Protein AF-A0A373FLK3-F1 (afdb_monomer_lite)

pLDDT: mean 79.6, std 10.32, range [36.47, 89.81]

Sequence (95 aa):
MNLPDNFGLELASRLALHEALLENLYTNLLRKMPDAQERWKGFEELLVQAMGDLQPPRDLQSEEERQWLEQQRATAQMLARQFAARVAAHQGWQE

Foldseek 3Di:
DPDPPVVVVVVVVVVVVVLVVVLVVLLVVLVPDPPSVVVLVVVLVVQLVVLLPPDPDDDDPDPVVVVVNVVSSVVSSVVSNVSSVSSCVSVVVDD

Organism: Comamonas testosteroni (NCBI:txid285)

Secondary structure (DSSP, 8-state):
-----HHHHHHHHHHHHHHHHHHHHHHHHHTTSTTHHHHHHHHHHHHHHHHH----SS---SHHHHHHHHHHHHHHHHHHHHHHHHHHHHTT---

Structure (mmCIF, N/CA/C/O backbone):
data_AF-A0A373FLK3-F1
#
_entry.id   AF-A0A373FLK3-F1
#
loop_
_atom_site.group_PDB
_atom_site.id
_atom_site.type_symbol
_atom_site.label_atom_id
_atom_site.label_alt_id
_atom_site.label_comp_id
_atom_site.label_asym_id
_atom_site.label_entity_id
_atom_site.label_seq_id
_atom_site.pdbx_PDB_ins_code
_atom_site.Cartn_x
_atom_site.Cartn_y
_atom_site.Cartn_z
_atom_site.occupancy
_atom_site.B_iso_or_equiv
_atom_site.auth_seq_id
_atom_site.auth_comp_id
_atom_site.auth_asym_id
_atom_site.auth_atom_id
_atom_site.pdbx_PDB_model_num
ATOM 1 N N . MET A 1 1 ? 7.075 27.951 -25.569 1.00 36.47 1 MET A N 1
ATOM 2 C CA . MET A 1 1 ? 6.673 27.548 -24.205 1.00 36.47 1 MET A CA 1
ATOM 3 C C . MET A 1 1 ? 6.277 26.088 -24.274 1.00 36.47 1 MET A C 1
ATOM 5 O O . MET A 1 1 ? 5.291 25.794 -24.935 1.00 36.47 1 MET A O 1
ATOM 9 N N . ASN A 1 2 ? 7.061 25.188 -23.676 1.00 48.25 2 ASN A N 1
ATOM 10 C CA . ASN A 1 2 ? 6.597 23.823 -23.433 1.00 48.25 2 ASN A CA 1
ATOM 11 C C . ASN A 1 2 ? 5.512 23.927 -22.363 1.00 48.25 2 ASN A C 1
ATOM 13 O O . ASN A 1 2 ? 5.795 24.377 -21.253 1.00 48.25 2 ASN A O 1
ATOM 17 N N . LEU A 1 3 ? 4.268 23.619 -22.727 1.00 55.53 3 LEU A N 1
ATOM 18 C CA . LEU A 1 3 ? 3.212 23.400 -21.744 1.00 55.53 3 LEU A CA 1
ATOM 19 C C . LEU A 1 3 ? 3.718 22.328 -20.763 1.00 55.53 3 LEU A C 1
ATOM 21 O O . LEU A 1 3 ? 4.358 21.375 -21.221 1.00 55.53 3 LEU A O 1
ATOM 25 N N . PRO A 1 4 ? 3.502 22.481 -19.444 1.00 56.19 4 PRO A N 1
ATOM 26 C CA . PRO A 1 4 ? 3.817 21.410 -18.510 1.00 56.19 4 PRO A CA 1
ATOM 27 C C . PRO A 1 4 ? 3.078 20.155 -18.972 1.00 56.19 4 PRO A C 1
ATOM 29 O O . PRO A 1 4 ? 1.994 20.259 -19.549 1.00 56.19 4 PRO A O 1
ATOM 32 N N . ASP A 1 5 ? 3.703 18.996 -18.790 1.00 67.19 5 ASP A N 1
ATOM 33 C CA . ASP A 1 5 ? 3.200 17.710 -19.262 1.00 67.19 5 ASP A CA 1
ATOM 34 C C . ASP A 1 5 ? 1.878 17.380 -18.542 1.00 67.19 5 ASP A C 1
ATOM 36 O O . ASP A 1 5 ? 1.842 16.733 -17.494 1.00 67.19 5 ASP A O 1
ATOM 40 N N . ASN A 1 6 ? 0.780 17.944 -19.062 1.00 70.31 6 ASN A N 1
ATOM 41 C CA . ASN A 1 6 ? -0.551 17.938 -18.455 1.00 70.31 6 ASN A CA 1
ATOM 42 C C . ASN A 1 6 ? -1.034 16.507 -18.226 1.00 70.31 6 ASN A C 1
ATOM 44 O O . ASN A 1 6 ? -1.763 16.256 -17.273 1.00 70.31 6 ASN A O 1
ATOM 48 N N . PHE A 1 7 ? -0.573 15.571 -19.058 1.00 73.25 7 PHE A N 1
ATOM 49 C CA . PHE A 1 7 ? -0.861 14.155 -18.916 1.00 73.25 7 PHE A CA 1
ATOM 50 C C . PHE A 1 7 ? -0.219 13.560 -17.658 1.00 73.25 7 PHE A C 1
ATOM 52 O O . PHE A 1 7 ? -0.886 12.854 -16.905 1.00 73.25 7 PHE A O 1
ATOM 59 N N . GLY A 1 8 ? 1.049 13.881 -17.386 1.00 76.69 8 GLY A N 1
ATOM 60 C CA . GLY A 1 8 ? 1.737 13.432 -16.175 1.00 76.69 8 GLY A CA 1
ATOM 61 C C . GLY A 1 8 ? 1.067 13.959 -14.904 1.00 76.69 8 GLY A C 1
ATOM 62 O O . GLY A 1 8 ? 0.864 13.205 -13.953 1.00 76.69 8 GLY A O 1
ATOM 63 N N . LEU A 1 9 ? 0.651 15.231 -14.909 1.00 77.94 9 LEU A N 1
ATOM 64 C CA . LEU A 1 9 ? -0.065 15.838 -13.784 1.00 77.94 9 LEU A CA 1
ATOM 65 C C . LEU A 1 9 ? -1.471 15.248 -13.598 1.00 77.94 9 LEU A C 1
ATOM 67 O O . LEU A 1 9 ? -1.872 14.968 -12.467 1.00 77.94 9 LEU A O 1
ATOM 71 N N . GLU A 1 10 ? -2.219 15.050 -14.683 1.00 82.25 10 GLU A N 1
ATOM 72 C CA . GLU A 1 10 ? -3.552 14.445 -14.651 1.00 82.25 10 GLU A CA 1
ATOM 73 C C . GLU A 1 10 ? -3.488 13.003 -14.137 1.00 82.25 10 GLU A C 1
ATOM 75 O O . GLU A 1 10 ? -4.236 12.634 -13.229 1.00 82.25 10 GLU A O 1
ATOM 80 N N . LEU A 1 11 ? -2.555 12.203 -14.660 1.00 79.06 11 LEU A N 1
ATOM 81 C CA . LEU A 1 11 ? -2.346 10.823 -14.235 1.00 79.06 11 LEU A CA 1
ATOM 82 C C . LEU A 1 11 ? -1.947 10.752 -12.758 1.00 79.06 11 LEU A C 1
ATOM 84 O O . LEU A 1 11 ? -2.552 9.989 -12.008 1.00 79.06 11 LEU A O 1
ATOM 88 N N . ALA A 1 12 ? -0.988 11.574 -12.321 1.00 76.62 12 ALA A N 1
ATOM 89 C CA . ALA A 1 12 ? -0.572 11.632 -10.921 1.00 76.62 12 ALA A CA 1
ATOM 90 C C . ALA A 1 12 ? -1.731 12.034 -9.996 1.00 76.62 12 ALA A C 1
ATOM 92 O O . ALA A 1 12 ? -1.966 11.385 -8.978 1.00 76.62 12 ALA A O 1
ATOM 93 N N . SER A 1 13 ? -2.508 13.052 -10.380 1.00 78.50 13 SER A N 1
ATOM 94 C CA . SER A 1 13 ? -3.671 13.515 -9.611 1.00 78.50 13 SER A CA 1
ATOM 95 C C . SER A 1 13 ? -4.749 12.436 -9.520 1.00 78.50 13 SER A C 1
ATOM 97 O O . SER A 1 13 ? -5.335 12.214 -8.460 1.00 78.50 13 SER A O 1
ATOM 99 N N . ARG A 1 14 ? -4.994 11.719 -10.622 1.00 82.19 14 ARG A N 1
ATOM 100 C CA . ARG A 1 14 ? -5.941 10.608 -10.658 1.00 82.19 14 ARG A CA 1
ATOM 101 C C . ARG A 1 14 ? -5.475 9.463 -9.767 1.00 82.19 14 ARG A C 1
ATOM 103 O O . ARG A 1 14 ? -6.287 8.953 -9.003 1.00 82.19 14 ARG A O 1
ATOM 110 N N . LEU A 1 15 ? -4.204 9.073 -9.834 1.00 83.44 15 LEU A N 1
ATOM 111 C CA . LEU A 1 15 ? -3.647 8.016 -8.986 1.00 83.44 15 LEU A CA 1
ATOM 112 C C . LEU A 1 15 ? -3.733 8.384 -7.502 1.00 83.44 15 LEU A C 1
ATOM 114 O O . LEU A 1 15 ? -4.237 7.582 -6.720 1.00 83.44 15 LEU A O 1
ATOM 118 N N . ALA A 1 16 ? -3.363 9.613 -7.137 1.00 79.06 16 ALA A N 1
ATOM 119 C CA . ALA A 1 16 ? -3.478 10.111 -5.767 1.00 79.06 16 ALA A CA 1
ATOM 120 C C . ALA A 1 16 ? -4.929 10.080 -5.259 1.00 79.06 16 ALA A C 1
ATOM 122 O O . ALA A 1 16 ? -5.185 9.683 -4.124 1.00 79.06 16 ALA A O 1
ATOM 123 N N . LEU A 1 17 ? -5.903 10.438 -6.106 1.00 82.25 17 LEU A N 1
ATOM 124 C CA . LEU A 1 17 ? -7.319 10.354 -5.746 1.00 82.25 17 LEU A CA 1
ATOM 125 C C . LEU A 1 17 ? -7.769 8.906 -5.507 1.00 82.25 17 LEU A C 1
ATOM 127 O O . LEU A 1 17 ? -8.488 8.643 -4.546 1.00 82.25 17 LEU A O 1
ATOM 131 N N . HIS A 1 18 ? -7.364 7.968 -6.369 1.00 85.19 18 HIS A N 1
ATOM 132 C CA . HIS A 1 18 ? -7.714 6.554 -6.193 1.00 85.19 18 HIS A CA 1
ATOM 133 C C . HIS A 1 18 ? -7.084 5.990 -4.919 1.00 85.19 18 HIS A C 1
ATOM 135 O O . HIS A 1 18 ? -7.755 5.278 -4.176 1.00 85.19 18 HIS A O 1
ATOM 141 N N . GLU A 1 19 ? -5.835 6.352 -4.634 1.00 84.06 19 GLU A N 1
ATOM 142 C CA . GLU A 1 19 ? -5.147 5.955 -3.411 1.00 84.06 19 GLU A CA 1
ATOM 143 C C . GLU A 1 19 ? -5.871 6.484 -2.165 1.00 84.06 19 GLU A C 1
ATOM 145 O O . GLU A 1 19 ? -6.259 5.694 -1.306 1.00 84.06 19 GLU A O 1
ATOM 150 N N . ALA A 1 20 ? -6.183 7.782 -2.116 1.00 83.25 20 ALA A N 1
ATOM 151 C CA . ALA A 1 20 ? -6.910 8.387 -0.999 1.00 83.25 20 ALA A CA 1
ATOM 152 C C . ALA A 1 20 ? -8.319 7.790 -0.802 1.00 83.25 20 ALA A C 1
ATOM 154 O O . ALA A 1 20 ? -8.806 7.666 0.327 1.00 83.25 20 ALA A O 1
ATOM 155 N N . LEU A 1 21 ? -9.003 7.414 -1.889 1.00 86.25 21 LEU A N 1
ATOM 156 C CA . LEU A 1 21 ? -10.295 6.728 -1.816 1.00 86.25 21 LEU A CA 1
ATOM 157 C C . LEU A 1 21 ? -10.152 5.321 -1.231 1.00 86.25 21 LEU A C 1
ATOM 159 O O . LEU A 1 21 ? -10.935 4.948 -0.356 1.00 86.25 21 LEU A O 1
ATOM 163 N N . LEU A 1 22 ? -9.155 4.555 -1.678 1.00 87.25 22 LEU A N 1
ATOM 164 C CA . LEU A 1 22 ? -8.881 3.219 -1.154 1.00 87.25 22 LEU A CA 1
ATOM 165 C C . LEU A 1 22 ? -8.499 3.274 0.328 1.00 87.25 22 LEU A C 1
ATOM 167 O O . LEU A 1 22 ? -9.064 2.520 1.119 1.00 87.25 22 LEU A O 1
ATOM 171 N N . GL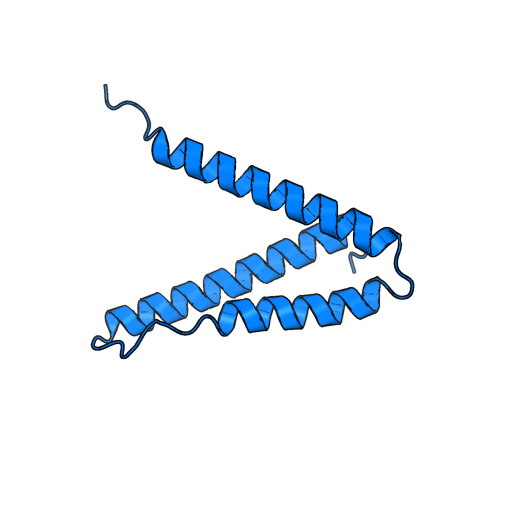U A 1 23 ? -7.627 4.202 0.726 1.00 85.94 23 GLU A N 1
ATOM 172 C CA . GLU A 1 23 ? -7.245 4.408 2.128 1.00 85.94 23 GLU A CA 1
ATOM 173 C C . GLU A 1 23 ? -8.470 4.686 3.007 1.00 85.94 23 GLU A C 1
ATOM 175 O O . GLU A 1 23 ? -8.662 4.041 4.042 1.00 85.94 23 GLU A O 1
ATOM 180 N N . ASN A 1 24 ? -9.350 5.595 2.577 1.00 86.12 24 ASN A N 1
ATOM 181 C CA . ASN A 1 24 ? -10.572 5.922 3.309 1.00 86.12 24 ASN A CA 1
ATOM 182 C C . ASN A 1 24 ? -11.549 4.743 3.387 1.00 86.12 24 ASN A C 1
ATOM 184 O O . ASN A 1 24 ? -12.153 4.511 4.439 1.00 86.12 24 ASN A O 1
ATOM 188 N N . LEU A 1 25 ? -11.731 3.995 2.297 1.00 86.62 25 LEU A N 1
ATOM 189 C CA . LEU A 1 25 ? -12.617 2.829 2.273 1.00 86.62 25 LEU A CA 1
ATOM 190 C C . LEU A 1 25 ? -12.127 1.746 3.233 1.00 86.62 25 LEU A C 1
ATOM 192 O O . LEU A 1 25 ? -12.898 1.301 4.086 1.00 86.62 25 LEU A O 1
ATOM 196 N N . TYR A 1 26 ? -10.847 1.376 3.148 1.00 84.62 26 TYR A N 1
ATOM 197 C CA . TYR A 1 26 ? -10.251 0.382 4.040 1.00 84.62 26 TYR A CA 1
ATOM 198 C C . TYR A 1 26 ? -10.277 0.845 5.494 1.00 84.62 26 TYR A C 1
ATOM 200 O O . TYR A 1 26 ? -10.671 0.078 6.371 1.00 84.62 26 TYR A O 1
ATOM 208 N N . THR A 1 27 ? -9.979 2.118 5.756 1.00 84.62 27 THR A N 1
ATOM 209 C CA . THR A 1 27 ? -10.050 2.685 7.107 1.00 84.62 27 THR A CA 1
ATOM 210 C C . THR A 1 27 ? -11.458 2.551 7.700 1.00 84.62 27 THR A C 1
ATOM 212 O O . THR A 1 27 ? -11.635 2.092 8.830 1.00 84.62 27 THR A O 1
ATOM 215 N N . ASN A 1 28 ? -12.495 2.908 6.943 1.00 86.00 28 ASN A N 1
ATOM 216 C CA . ASN A 1 28 ? -13.876 2.810 7.420 1.00 86.00 28 ASN A CA 1
ATOM 217 C C . ASN A 1 28 ? -14.356 1.363 7.588 1.00 86.00 28 ASN A C 1
ATOM 219 O O . ASN A 1 28 ? -15.165 1.083 8.473 1.00 86.00 28 ASN A O 1
ATOM 223 N N . LEU A 1 29 ? -13.871 0.457 6.743 1.00 85.94 29 LEU A N 1
ATOM 224 C CA . LEU A 1 29 ? -14.186 -0.965 6.792 1.00 85.94 29 LEU A CA 1
ATOM 225 C C . LEU A 1 29 ? -13.547 -1.637 8.020 1.00 85.94 29 LEU A C 1
ATOM 227 O O . LEU A 1 29 ? -14.236 -2.350 8.748 1.00 85.94 29 LEU A O 1
ATOM 231 N N . LEU A 1 30 ? -12.280 -1.333 8.314 1.00 84.56 30 LEU A N 1
ATOM 232 C CA . LEU A 1 30 ? -11.564 -1.843 9.489 1.00 84.56 30 LEU A CA 1
ATOM 233 C C . LEU A 1 30 ? -12.184 -1.376 10.808 1.00 84.56 30 LEU A C 1
ATOM 235 O O . LEU A 1 30 ? -12.339 -2.187 11.714 1.00 84.56 30 LEU A O 1
ATOM 239 N N . ARG A 1 31 ? -12.638 -0.118 10.904 1.00 82.62 31 ARG A N 1
ATOM 240 C CA . ARG A 1 31 ? -13.315 0.403 12.113 1.00 82.62 31 ARG A CA 1
ATOM 241 C C . ARG A 1 31 ? -14.550 -0.394 12.528 1.00 82.62 31 ARG A C 1
ATOM 243 O O . ARG A 1 31 ? -14.959 -0.333 13.681 1.00 82.62 31 ARG A O 1
ATOM 250 N N . LYS A 1 32 ? -15.187 -1.082 11.579 1.00 85.81 32 LYS A N 1
ATOM 251 C CA . LYS A 1 32 ? -16.414 -1.855 11.806 1.00 85.81 32 LYS A CA 1
ATOM 252 C C . LYS A 1 32 ? -16.145 -3.335 12.065 1.00 85.81 32 LYS A C 1
ATOM 254 O O . LYS A 1 32 ? -17.095 -4.070 12.322 1.00 85.81 32 LYS A O 1
ATOM 259 N N . MET A 1 33 ? -14.893 -3.782 11.967 1.00 84.50 33 MET A N 1
ATOM 260 C CA . MET A 1 33 ? -14.537 -5.182 12.151 1.00 84.50 33 MET A CA 1
ATOM 261 C C . MET A 1 33 ? -14.010 -5.462 13.562 1.00 84.50 33 MET A C 1
ATOM 263 O O . MET A 1 33 ? -13.211 -4.684 14.081 1.00 84.50 33 MET A O 1
ATOM 267 N N . PRO A 1 34 ? -14.408 -6.590 14.176 1.00 81.56 34 PRO A N 1
ATOM 268 C CA . PRO A 1 34 ? -13.703 -7.117 15.336 1.00 81.56 34 PRO A CA 1
ATOM 269 C C . PRO A 1 34 ? -12.304 -7.590 14.919 1.00 81.56 34 PRO A C 1
ATOM 271 O O . PRO A 1 34 ? -12.102 -8.009 13.774 1.00 81.56 34 PRO A O 1
ATOM 274 N N . ASP A 1 35 ? -11.344 -7.503 15.841 1.00 85.56 35 ASP A N 1
ATOM 275 C CA . ASP A 1 35 ? -9.955 -7.956 15.649 1.00 85.56 35 ASP A CA 1
ATOM 276 C C . ASP A 1 35 ? -9.267 -7.331 14.421 1.00 85.56 35 ASP A C 1
ATOM 278 O O . ASP A 1 35 ? -8.422 -7.938 13.758 1.00 85.56 35 ASP A O 1
ATOM 282 N N . ALA A 1 36 ? -9.652 -6.095 14.087 1.00 84.75 36 ALA A N 1
ATOM 283 C CA . ALA A 1 36 ? -9.246 -5.429 12.856 1.00 84.75 36 ALA A CA 1
ATOM 284 C C . ALA A 1 36 ? -7.723 -5.294 12.716 1.00 84.75 36 ALA A C 1
ATOM 286 O O . ALA A 1 36 ? -7.222 -5.387 11.602 1.00 84.75 36 ALA A O 1
ATOM 287 N N . GLN A 1 37 ? -6.989 -5.134 13.820 1.00 82.88 37 GLN A N 1
ATOM 288 C CA . GLN A 1 37 ? -5.530 -5.008 13.802 1.00 82.88 37 GLN A CA 1
ATOM 289 C C . GLN A 1 37 ? -4.828 -6.317 13.396 1.00 82.88 37 GLN A C 1
ATOM 291 O O . GLN A 1 37 ? -3.901 -6.287 12.589 1.00 82.88 37 GLN A O 1
ATOM 296 N N . GLU A 1 38 ? -5.274 -7.471 13.903 1.00 85.12 38 GLU A N 1
ATOM 297 C CA . GLU A 1 38 ? -4.703 -8.779 13.542 1.00 85.12 38 GLU A CA 1
ATOM 298 C C . GLU A 1 38 ? -5.032 -9.136 12.089 1.00 85.12 38 GLU A C 1
ATOM 300 O O . GLU A 1 38 ? -4.152 -9.499 11.306 1.00 85.12 38 GLU A O 1
ATOM 305 N N . ARG A 1 39 ? -6.293 -8.933 11.688 1.00 84.00 39 ARG A N 1
ATOM 306 C CA . ARG A 1 39 ? -6.731 -9.134 10.298 1.00 84.00 39 ARG A CA 1
ATOM 307 C C . ARG A 1 39 ? -6.004 -8.211 9.328 1.00 84.00 39 ARG A C 1
ATOM 309 O O . ARG A 1 39 ? -5.744 -8.602 8.193 1.00 84.00 39 ARG A O 1
ATOM 316 N N . TRP A 1 40 ? -5.677 -7.000 9.769 1.00 86.94 40 TRP A N 1
ATOM 317 C CA . TRP A 1 40 ? -4.921 -6.046 8.976 1.00 86.94 40 TRP A CA 1
ATOM 318 C C . TRP A 1 40 ? -3.476 -6.481 8.748 1.00 86.94 40 TRP A C 1
ATOM 320 O O . TRP A 1 40 ? -3.021 -6.403 7.613 1.00 86.94 40 TRP A O 1
ATOM 330 N N . LYS A 1 41 ? -2.787 -7.010 9.769 1.00 84.00 41 LYS A N 1
ATOM 331 C CA . LYS A 1 41 ? -1.437 -7.579 9.596 1.00 84.00 41 LYS A CA 1
ATOM 332 C C . LYS A 1 41 ? -1.435 -8.707 8.558 1.00 84.00 41 LYS A C 1
ATOM 334 O O . LYS A 1 41 ? -0.626 -8.689 7.637 1.00 84.00 41 LYS A O 1
ATOM 339 N N . GLY A 1 42 ? -2.401 -9.627 8.637 1.00 85.62 42 GLY A N 1
ATOM 340 C CA . GLY A 1 42 ? -2.549 -10.683 7.627 1.00 85.62 42 GLY A CA 1
ATOM 341 C C . GLY A 1 42 ? -2.871 -10.141 6.228 1.00 85.62 42 GLY A C 1
ATOM 342 O O . GLY A 1 42 ? -2.381 -10.656 5.226 1.00 85.62 42 GLY A O 1
ATOM 343 N N . PHE A 1 43 ? -3.663 -9.071 6.138 1.00 86.50 43 PHE A N 1
ATOM 344 C CA . PHE A 1 43 ? -3.952 -8.411 4.865 1.00 86.50 43 PHE A CA 1
ATOM 345 C C . PHE A 1 43 ? -2.730 -7.692 4.274 1.00 86.50 43 PHE A C 1
ATOM 347 O O . PHE A 1 43 ? -2.531 -7.753 3.064 1.00 86.50 43 PHE A O 1
ATOM 354 N N . GLU A 1 44 ? -1.905 -7.037 5.095 1.00 87.06 44 GLU A N 1
ATOM 355 C CA . GLU A 1 44 ? -0.660 -6.399 4.654 1.00 87.06 44 GLU A CA 1
ATOM 356 C C . GLU A 1 44 ? 0.271 -7.416 3.985 1.00 87.06 44 GLU A C 1
ATOM 358 O O . GLU A 1 44 ? 0.739 -7.179 2.870 1.00 87.06 44 GLU A O 1
ATOM 363 N N . GLU A 1 45 ? 0.494 -8.566 4.622 1.00 86.19 45 GLU A N 1
ATOM 364 C CA . GLU A 1 45 ? 1.329 -9.637 4.067 1.00 86.19 45 GLU A CA 1
ATOM 365 C C . GLU A 1 45 ? 0.784 -10.136 2.723 1.00 86.19 45 GLU A C 1
ATOM 367 O O . GLU A 1 45 ? 1.535 -10.234 1.747 1.00 86.19 45 GLU A O 1
ATOM 372 N N . LEU A 1 46 ? -0.532 -10.363 2.639 1.00 88.12 46 LEU A N 1
ATOM 373 C CA . LEU A 1 46 ? -1.202 -10.764 1.399 1.00 88.12 46 LEU A CA 1
ATOM 374 C C . LEU A 1 46 ? -1.078 -9.704 0.299 1.00 88.12 46 LEU A C 1
ATOM 376 O O . LEU A 1 46 ? -0.852 -10.052 -0.859 1.00 88.12 46 LEU A O 1
ATOM 380 N N . LEU A 1 47 ? -1.209 -8.419 0.636 1.00 87.12 47 LEU A N 1
ATOM 381 C CA . LEU A 1 47 ? -1.094 -7.317 -0.319 1.00 87.12 47 LEU A CA 1
ATOM 382 C C . LEU A 1 47 ? 0.331 -7.217 -0.875 1.00 87.12 47 LEU A C 1
ATOM 384 O O . LEU A 1 47 ? 0.517 -7.099 -2.086 1.00 87.12 47 LEU A O 1
ATOM 388 N N . VAL A 1 48 ? 1.338 -7.289 -0.004 1.00 86.12 48 VAL A N 1
ATOM 389 C CA . VAL A 1 48 ? 2.751 -7.263 -0.404 1.00 86.12 48 VAL A CA 1
ATOM 390 C C . VAL A 1 48 ? 3.080 -8.469 -1.277 1.00 86.12 48 VAL A C 1
ATOM 392 O O . VAL A 1 48 ? 3.735 -8.316 -2.310 1.00 86.12 48 VAL A O 1
ATOM 395 N N . GLN A 1 49 ? 2.601 -9.656 -0.906 1.00 85.75 49 GLN A N 1
ATOM 396 C CA . GLN A 1 49 ? 2.794 -10.857 -1.706 1.00 85.75 49 GLN A CA 1
ATOM 397 C C . GLN A 1 49 ? 2.124 -10.725 -3.078 1.00 85.75 49 GLN A C 1
ATOM 399 O O . GLN A 1 49 ? 2.793 -10.904 -4.090 1.00 85.75 49 GLN A O 1
ATOM 404 N N . ALA A 1 50 ? 0.851 -10.325 -3.137 1.00 84.50 50 ALA A N 1
ATOM 405 C CA . ALA A 1 50 ? 0.117 -10.161 -4.392 1.00 84.50 50 ALA A CA 1
ATOM 406 C C . ALA A 1 50 ? 0.785 -9.151 -5.344 1.00 84.50 50 ALA A C 1
ATOM 408 O O . ALA A 1 50 ? 0.813 -9.367 -6.554 1.00 84.50 50 ALA A O 1
ATOM 409 N N . MET A 1 51 ? 1.366 -8.074 -4.805 1.00 82.62 51 MET A N 1
ATOM 410 C CA . MET A 1 51 ? 2.109 -7.081 -5.590 1.00 82.62 51 MET A CA 1
ATOM 411 C C . MET A 1 51 ? 3.494 -7.578 -6.037 1.00 82.62 51 MET A C 1
ATOM 413 O O . MET A 1 51 ? 4.009 -7.117 -7.054 1.00 82.62 51 MET A O 1
ATOM 417 N N . GLY A 1 52 ? 4.094 -8.532 -5.319 1.00 77.12 52 GLY A N 1
ATOM 418 C CA . GLY A 1 52 ? 5.316 -9.229 -5.740 1.00 77.12 52 GLY A CA 1
ATOM 419 C C . GLY A 1 52 ? 5.069 -10.338 -6.767 1.00 77.12 52 GLY A C 1
ATOM 420 O O . GLY A 1 52 ? 5.897 -10.558 -7.651 1.00 77.12 52 GLY A O 1
ATOM 421 N N . ASP A 1 53 ? 3.907 -10.984 -6.678 1.00 77.75 53 ASP A N 1
ATOM 422 C CA . ASP A 1 53 ? 3.470 -12.089 -7.534 1.00 77.75 53 ASP A CA 1
ATOM 423 C C . ASP A 1 53 ? 2.863 -11.619 -8.861 1.00 77.75 53 ASP A C 1
ATOM 425 O O . ASP A 1 53 ? 2.396 -12.449 -9.644 1.00 77.75 53 ASP A O 1
ATOM 429 N N . LEU A 1 54 ? 2.901 -10.311 -9.159 1.00 66.50 54 LEU A N 1
ATOM 430 C CA . LEU A 1 54 ? 2.613 -9.780 -10.491 1.00 66.50 54 LEU A CA 1
ATOM 431 C C . LEU A 1 54 ? 3.548 -10.471 -11.499 1.00 66.50 54 LEU A C 1
ATOM 433 O O . LEU A 1 54 ? 4.728 -10.134 -11.670 1.00 66.50 54 LEU A O 1
ATOM 437 N N . GLN A 1 55 ? 3.028 -11.538 -12.105 1.00 58.91 55 GLN A N 1
ATOM 438 C CA . GLN A 1 55 ? 3.745 -12.330 -13.082 1.00 58.91 55 GLN A CA 1
ATOM 439 C C . GLN A 1 55 ? 3.858 -11.517 -14.367 1.00 58.91 55 GLN A C 1
ATOM 441 O O . GLN A 1 55 ? 2.862 -10.951 -14.829 1.00 58.91 55 GLN A O 1
ATOM 446 N N . PRO A 1 56 ? 5.048 -11.473 -14.980 1.00 60.28 56 PRO A N 1
ATOM 447 C CA . PRO A 1 56 ? 5.171 -10.893 -16.296 1.00 60.28 56 PRO A CA 1
ATOM 448 C C . PRO A 1 56 ? 4.353 -11.710 -17.303 1.00 60.28 56 PRO A C 1
ATOM 450 O O . PRO A 1 56 ? 4.339 -12.945 -17.237 1.00 60.28 56 PRO A O 1
ATOM 453 N N . PRO A 1 57 ? 3.695 -11.055 -18.267 1.00 57.53 57 PRO A N 1
ATOM 454 C CA . PRO A 1 57 ? 3.111 -11.756 -19.396 1.00 57.53 57 PRO A CA 1
ATOM 455 C C . PRO A 1 57 ? 4.237 -12.347 -20.265 1.00 57.53 57 PRO A C 1
ATOM 457 O O . PRO A 1 57 ? 4.845 -11.618 -21.030 1.00 57.53 57 PRO A O 1
ATOM 460 N N . ARG A 1 58 ? 4.470 -13.665 -20.125 1.00 61.50 58 ARG A N 1
ATOM 461 C CA . ARG A 1 58 ? 5.313 -14.586 -20.934 1.00 61.50 58 ARG A CA 1
ATOM 462 C C . ARG A 1 58 ? 6.768 -14.177 -21.251 1.00 61.50 58 ARG A C 1
ATOM 464 O O . ARG A 1 58 ? 7.036 -13.122 -21.796 1.00 61.50 58 ARG A O 1
ATOM 471 N N . ASP A 1 59 ? 7.673 -15.127 -20.989 1.00 62.78 59 ASP A N 1
ATOM 472 C CA . ASP A 1 59 ? 9.055 -15.261 -21.484 1.00 62.78 59 ASP A CA 1
ATOM 473 C C . ASP A 1 59 ? 9.807 -13.955 -21.763 1.00 62.78 59 ASP A C 1
ATOM 475 O O . ASP A 1 59 ? 10.004 -13.554 -22.908 1.00 62.78 59 ASP A O 1
ATOM 479 N N . LEU A 1 60 ? 10.295 -13.337 -20.688 1.00 60.41 60 LEU A N 1
ATOM 480 C CA . LEU A 1 60 ? 11.289 -12.267 -20.756 1.00 60.41 60 LEU A CA 1
ATOM 481 C C . LEU A 1 60 ? 12.551 -12.807 -21.422 1.00 60.41 60 LEU A C 1
ATOM 483 O O . LEU A 1 60 ? 13.204 -13.715 -20.887 1.00 60.41 60 LEU A O 1
ATOM 487 N N . GLN A 1 61 ? 12.872 -12.266 -22.591 1.00 61.94 61 GLN A N 1
ATOM 488 C CA . GLN A 1 61 ? 13.954 -12.780 -23.424 1.00 61.94 61 GLN A CA 1
ATOM 489 C C . GLN A 1 61 ? 15.289 -12.106 -23.108 1.00 61.94 61 GLN A C 1
ATOM 491 O O . GLN A 1 61 ? 16.334 -12.713 -23.341 1.00 61.94 61 GLN A O 1
ATOM 496 N N . SER A 1 62 ? 15.273 -10.896 -22.540 1.00 78.81 62 SER A N 1
ATOM 497 C CA . SER A 1 62 ? 16.484 -10.141 -22.207 1.00 78.81 62 SER A CA 1
ATOM 498 C C . SER A 1 62 ? 16.725 -10.001 -20.699 1.00 78.81 62 SER A C 1
ATOM 500 O O . SER A 1 62 ? 15.809 -10.048 -19.877 1.00 78.81 62 SER A O 1
ATOM 502 N N . GLU A 1 63 ? 17.994 -9.815 -20.331 1.00 80.75 63 GLU A N 1
ATOM 503 C CA . GLU A 1 63 ? 18.419 -9.577 -18.946 1.00 80.75 63 GLU A CA 1
ATOM 504 C C . GLU A 1 63 ? 17.922 -8.217 -18.419 1.00 80.75 63 GLU A C 1
ATOM 506 O O . GLU A 1 63 ? 17.550 -8.094 -17.255 1.00 80.75 63 GLU A O 1
ATOM 511 N N . GLU A 1 64 ? 17.835 -7.207 -19.290 1.00 82.56 64 GLU A N 1
ATOM 512 C CA . GLU A 1 64 ? 17.328 -5.873 -18.943 1.00 82.56 64 GLU A CA 1
ATOM 513 C C . GLU A 1 64 ? 15.840 -5.907 -18.567 1.00 82.56 64 GLU A C 1
ATOM 515 O O . GLU A 1 64 ? 15.436 -5.295 -17.578 1.00 82.56 64 GLU A O 1
ATOM 520 N N . GLU A 1 65 ? 15.025 -6.678 -19.292 1.00 78.44 65 GLU A N 1
ATOM 521 C CA . GLU A 1 65 ? 13.604 -6.869 -18.971 1.00 78.44 65 GLU A CA 1
ATOM 522 C C . GLU A 1 65 ? 13.409 -7.568 -17.619 1.00 78.44 65 GLU A C 1
ATOM 524 O O . GLU A 1 65 ? 12.490 -7.229 -16.868 1.00 78.44 65 GLU A O 1
ATOM 529 N N . ARG A 1 66 ? 14.291 -8.517 -17.274 1.00 79.06 66 ARG A N 1
ATOM 530 C CA . ARG A 1 66 ? 14.278 -9.192 -15.966 1.00 79.06 66 ARG A CA 1
ATOM 531 C C . ARG A 1 66 ? 14.626 -8.230 -14.839 1.00 79.06 66 ARG A C 1
ATOM 533 O O . ARG A 1 66 ? 13.874 -8.153 -13.870 1.00 79.06 66 ARG A O 1
ATOM 540 N N . GLN A 1 67 ? 15.699 -7.456 -14.991 1.00 82.75 67 GLN A N 1
ATOM 541 C CA . GLN A 1 67 ? 16.106 -6.460 -13.996 1.00 82.75 67 GLN A CA 1
ATOM 542 C C . GLN A 1 67 ? 15.041 -5.375 -13.809 1.00 82.75 67 GLN A C 1
ATOM 544 O O . GLN A 1 67 ? 14.732 -4.996 -12.679 1.00 82.75 67 GLN A O 1
ATOM 549 N N . TRP A 1 68 ? 14.434 -4.903 -14.899 1.00 82.50 68 TRP A N 1
ATOM 550 C CA . TRP A 1 68 ? 13.340 -3.938 -14.837 1.00 82.50 68 TRP A CA 1
ATOM 551 C C . TRP A 1 68 ? 12.129 -4.496 -14.077 1.00 82.50 68 TRP A C 1
ATOM 553 O O . TRP A 1 68 ? 11.533 -3.791 -13.263 1.00 82.50 68 TRP A O 1
ATOM 563 N N . LEU A 1 69 ? 11.794 -5.775 -14.259 1.00 80.44 69 LEU A N 1
ATOM 564 C CA . LEU A 1 69 ? 10.701 -6.408 -13.520 1.00 80.44 69 LEU A CA 1
ATOM 565 C C . LEU A 1 69 ? 11.010 -6.661 -12.055 1.00 80.44 69 LEU A C 1
ATOM 567 O O . LEU A 1 69 ? 10.127 -6.490 -11.219 1.00 80.44 69 LEU A O 1
ATOM 571 N N . GLU A 1 70 ? 12.236 -7.046 -11.718 1.00 82.75 70 GLU A N 1
ATOM 572 C CA . GLU A 1 70 ? 12.658 -7.139 -10.320 1.00 82.75 70 GLU A CA 1
ATOM 573 C C . GLU A 1 70 ? 12.538 -5.778 -9.624 1.00 82.75 70 GLU A C 1
ATOM 575 O O . GLU A 1 70 ? 11.993 -5.692 -8.521 1.00 82.75 70 GLU A O 1
ATOM 580 N N . GLN A 1 71 ? 12.935 -4.697 -10.302 1.00 84.50 71 GLN A N 1
ATOM 581 C CA . GLN A 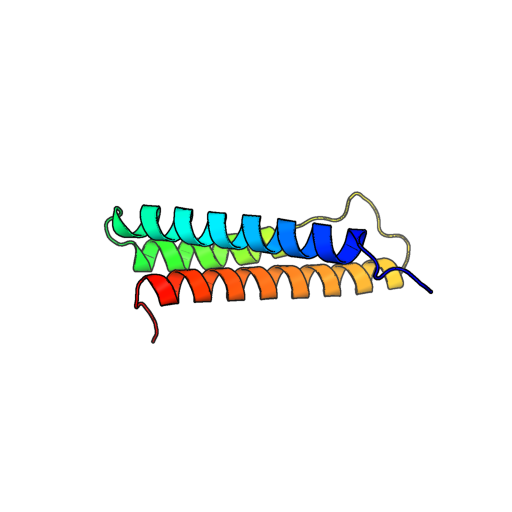1 71 ? 12.755 -3.331 -9.807 1.00 84.50 71 GLN A CA 1
ATOM 582 C C . GLN A 1 71 ? 11.276 -2.943 -9.687 1.00 84.50 71 GLN A C 1
ATOM 584 O O . GLN A 1 71 ? 10.880 -2.342 -8.683 1.00 84.50 71 GLN A O 1
ATOM 589 N N . GLN A 1 72 ? 10.440 -3.304 -10.667 1.00 82.81 72 GLN A N 1
ATOM 590 C CA . GLN A 1 72 ? 8.996 -3.073 -10.595 1.00 82.81 72 GLN A CA 1
ATOM 591 C C . GLN A 1 72 ? 8.360 -3.820 -9.423 1.00 82.81 72 GLN A C 1
ATOM 593 O O . GLN A 1 72 ? 7.594 -3.217 -8.678 1.00 82.81 72 GLN A O 1
ATOM 598 N N . ARG A 1 73 ? 8.708 -5.093 -9.211 1.00 84.31 73 ARG A N 1
ATOM 599 C CA . ARG A 1 73 ? 8.219 -5.898 -8.082 1.00 84.31 73 ARG A CA 1
ATOM 600 C C . ARG A 1 73 ? 8.632 -5.301 -6.747 1.00 84.31 73 ARG A C 1
ATOM 602 O O . ARG A 1 73 ? 7.784 -5.118 -5.879 1.00 84.31 73 ARG A O 1
ATOM 609 N N . ALA A 1 74 ? 9.904 -4.938 -6.596 1.00 85.12 74 ALA A N 1
ATOM 610 C CA . ALA A 1 74 ? 10.398 -4.312 -5.372 1.00 85.12 74 ALA A CA 1
ATOM 611 C C . ALA A 1 74 ? 9.677 -2.983 -5.090 1.00 85.12 74 ALA A C 1
ATOM 613 O O . ALA A 1 74 ? 9.287 -2.705 -3.955 1.00 85.12 74 ALA A O 1
ATOM 614 N N . THR A 1 75 ? 9.439 -2.185 -6.133 1.00 86.00 75 THR A N 1
ATOM 615 C CA . THR A 1 75 ? 8.709 -0.916 -6.028 1.00 86.00 75 THR A CA 1
ATOM 616 C C . THR A 1 75 ? 7.236 -1.149 -5.680 1.00 86.00 75 THR A C 1
ATOM 618 O O . THR A 1 75 ? 6.708 -0.495 -4.786 1.00 86.00 75 THR A O 1
ATOM 621 N N . ALA A 1 76 ? 6.578 -2.120 -6.312 1.00 84.00 76 ALA A N 1
ATOM 622 C CA . ALA A 1 76 ? 5.194 -2.499 -6.042 1.00 84.00 76 ALA A CA 1
ATOM 623 C C . ALA A 1 76 ? 5.002 -2.989 -4.593 1.00 84.00 76 ALA A C 1
ATOM 625 O O . ALA A 1 76 ? 4.076 -2.556 -3.906 1.00 84.00 76 ALA A O 1
ATOM 626 N N . GLN A 1 77 ? 5.919 -3.823 -4.093 1.00 87.75 77 GLN A N 1
ATOM 627 C CA . GLN A 1 77 ? 5.945 -4.274 -2.697 1.00 87.75 77 GLN A CA 1
ATOM 628 C C . GLN A 1 77 ? 6.179 -3.120 -1.715 1.00 87.75 77 GLN A C 1
ATOM 630 O O . GLN A 1 77 ? 5.551 -3.063 -0.659 1.00 87.75 77 GLN A O 1
ATOM 635 N N . MET A 1 78 ? 7.066 -2.182 -2.055 1.00 89.81 78 MET A N 1
ATOM 636 C CA . MET A 1 78 ? 7.311 -0.990 -1.244 1.00 89.81 78 MET A CA 1
ATOM 637 C C . MET A 1 78 ? 6.057 -0.115 -1.145 1.00 89.81 78 MET A C 1
ATOM 639 O O . MET A 1 78 ? 5.687 0.296 -0.046 1.00 89.81 78 MET A O 1
ATOM 643 N N . LEU A 1 79 ? 5.380 0.132 -2.270 1.00 87.38 79 LEU A N 1
ATOM 644 C CA . LEU A 1 79 ? 4.139 0.906 -2.311 1.00 87.38 79 LEU A CA 1
ATOM 645 C C . LEU A 1 79 ? 3.026 0.225 -1.503 1.00 87.38 79 LEU A C 1
ATOM 647 O O . LEU A 1 79 ? 2.337 0.896 -0.737 1.00 87.38 79 LEU A O 1
ATOM 651 N N . ALA A 1 80 ? 2.905 -1.103 -1.592 1.00 87.25 80 ALA A N 1
ATOM 652 C CA . ALA A 1 80 ? 1.970 -1.878 -0.777 1.00 87.25 80 ALA A CA 1
ATOM 653 C C . ALA A 1 80 ? 2.204 -1.682 0.730 1.00 87.25 80 ALA A C 1
ATOM 655 O O . ALA A 1 80 ? 1.257 -1.407 1.464 1.00 87.25 80 ALA A O 1
ATOM 656 N N . ARG A 1 81 ? 3.463 -1.746 1.188 1.00 89.31 81 ARG A N 1
ATOM 657 C CA . ARG A 1 81 ? 3.820 -1.487 2.596 1.00 89.31 81 ARG A CA 1
ATOM 658 C C . ARG A 1 81 ? 3.505 -0.054 3.018 1.00 89.31 81 ARG A C 1
ATOM 660 O O . ARG A 1 81 ? 2.982 0.170 4.103 1.00 89.31 81 ARG A O 1
ATOM 667 N N . GLN A 1 82 ? 3.793 0.930 2.165 1.00 89.25 82 GLN A N 1
ATOM 668 C CA . GLN A 1 82 ? 3.500 2.337 2.462 1.00 89.25 82 GLN A CA 1
ATOM 669 C C . GLN A 1 82 ? 1.998 2.608 2.568 1.00 89.25 82 GLN A C 1
ATOM 671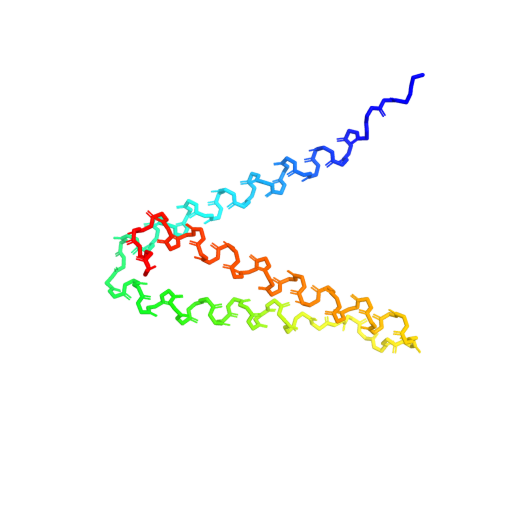 O O . GLN A 1 82 ? 1.571 3.349 3.454 1.00 89.25 82 GLN A O 1
ATOM 676 N N . PHE A 1 83 ? 1.197 2.016 1.682 1.00 87.56 83 PHE A N 1
ATOM 677 C CA . PHE A 1 83 ? -0.260 2.054 1.778 1.00 87.56 83 PHE A CA 1
ATOM 678 C C . PHE A 1 83 ? -0.732 1.392 3.078 1.00 87.56 83 PH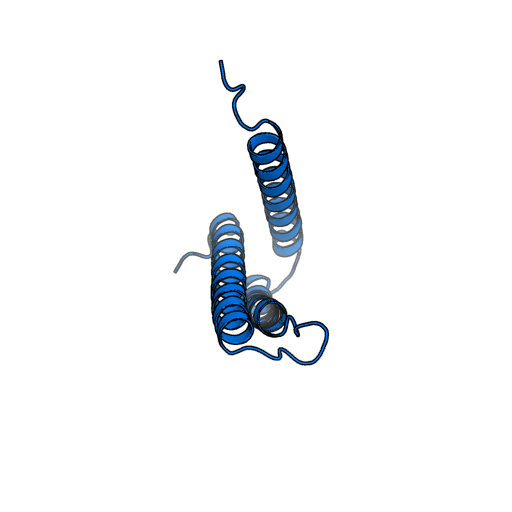E A C 1
ATOM 680 O O . PHE A 1 83 ? -1.533 1.969 3.818 1.00 87.56 83 PHE A O 1
ATOM 687 N N . ALA A 1 84 ? -0.182 0.214 3.398 1.00 87.31 84 ALA A N 1
ATOM 688 C CA . ALA A 1 84 ? -0.562 -0.524 4.592 1.00 87.31 84 ALA A CA 1
ATOM 689 C C . ALA A 1 84 ? -0.291 0.280 5.882 1.00 87.31 84 ALA A C 1
ATOM 691 O O . ALA A 1 84 ? -1.152 0.410 6.758 1.00 87.31 84 ALA A O 1
ATOM 692 N N . ALA A 1 85 ? 0.887 0.903 5.952 1.00 87.25 85 ALA A N 1
ATOM 693 C CA . ALA A 1 85 ? 1.296 1.765 7.053 1.00 87.25 85 ALA A CA 1
ATOM 694 C C . ALA A 1 85 ? 0.410 3.015 7.190 1.00 87.25 85 ALA A C 1
ATOM 696 O O . ALA A 1 85 ? 0.058 3.399 8.307 1.00 87.25 85 ALA A O 1
ATOM 697 N N . ARG A 1 86 ? 0.005 3.642 6.075 1.00 86.25 86 ARG A N 1
ATOM 698 C CA . ARG A 1 86 ? -0.890 4.813 6.094 1.00 86.25 86 ARG A CA 1
ATOM 699 C C . ARG A 1 86 ? -2.260 4.474 6.669 1.00 86.25 86 ARG A C 1
ATOM 701 O O . ARG A 1 86 ? -2.737 5.166 7.567 1.00 86.25 86 ARG A O 1
ATOM 708 N N . VAL A 1 87 ? -2.869 3.375 6.229 1.00 85.38 87 VAL A N 1
ATOM 709 C CA . VAL A 1 87 ? -4.160 2.929 6.775 1.00 85.38 87 VAL A CA 1
ATOM 710 C C . VAL A 1 87 ? -4.035 2.547 8.255 1.00 85.38 87 VAL A C 1
ATOM 712 O O . VAL A 1 87 ? -4.898 2.931 9.044 1.00 85.38 87 VAL A O 1
ATOM 715 N N . ALA A 1 88 ? -2.953 1.878 8.671 1.00 85.44 88 ALA A N 1
ATOM 716 C CA . ALA A 1 88 ? -2.698 1.587 10.086 1.00 85.44 88 ALA A CA 1
ATOM 717 C C . ALA A 1 88 ? -2.564 2.868 10.932 1.00 85.44 88 ALA A C 1
ATOM 719 O O . ALA A 1 88 ? -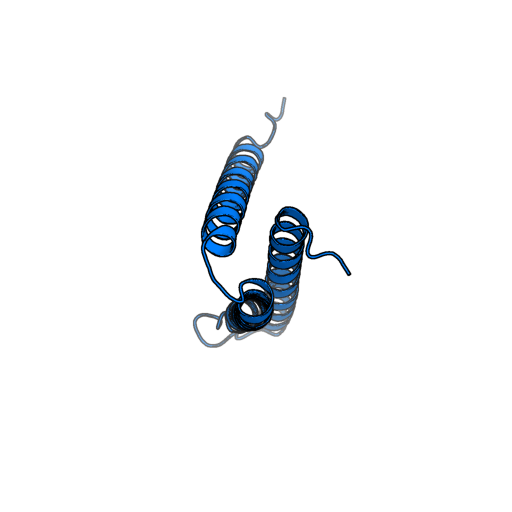3.134 2.960 12.023 1.00 85.44 88 ALA A O 1
ATOM 720 N N . ALA A 1 89 ? -1.882 3.893 10.411 1.00 85.88 89 ALA A N 1
ATOM 721 C CA . ALA A 1 89 ? -1.764 5.194 11.064 1.00 85.88 89 ALA A CA 1
ATOM 722 C C . ALA A 1 89 ? -3.131 5.875 11.252 1.00 85.88 89 ALA A C 1
ATOM 724 O O . ALA A 1 89 ? -3.410 6.404 12.327 1.00 85.88 89 ALA A O 1
ATOM 725 N N . HIS A 1 90 ? -4.028 5.790 10.264 1.00 84.06 90 HIS A N 1
ATOM 726 C CA . HIS A 1 90 ? -5.400 6.305 10.379 1.00 84.06 90 HIS A CA 1
ATOM 727 C C . HIS A 1 90 ? -6.265 5.581 11.426 1.00 84.06 90 HIS A C 1
ATOM 729 O O . HIS A 1 90 ? -7.284 6.130 11.862 1.00 84.06 90 HIS A O 1
ATOM 735 N N . GLN A 1 91 ? -5.874 4.372 11.835 1.00 80.06 91 GLN A N 1
ATOM 736 C CA . GLN A 1 91 ? -6.500 3.626 12.932 1.00 80.06 91 GLN A CA 1
ATOM 737 C C . GLN A 1 91 ? -5.841 3.878 14.294 1.00 80.06 91 GLN A C 1
ATOM 739 O O . GLN A 1 91 ? -6.368 3.430 15.309 1.00 80.06 91 GLN A O 1
ATOM 744 N N . GLY A 1 92 ? -4.705 4.582 14.333 1.00 80.31 92 GLY A N 1
ATOM 745 C CA . GLY A 1 92 ? -3.916 4.762 15.551 1.00 80.31 92 GLY A CA 1
ATOM 746 C C . GLY A 1 92 ? -3.1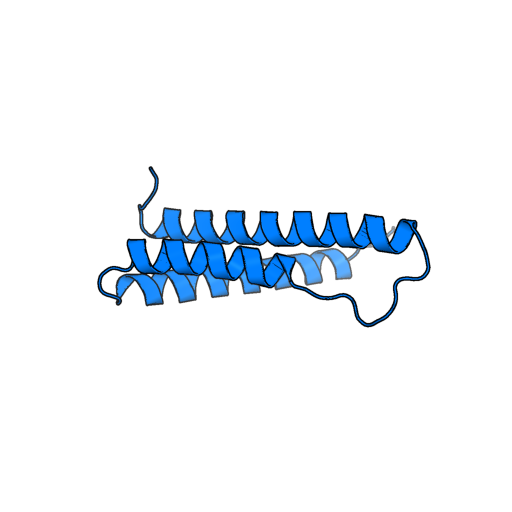37 3.512 15.973 1.00 80.31 92 GLY A C 1
ATOM 747 O O . GLY A 1 92 ? -2.798 3.384 17.143 1.00 80.31 92 GLY A O 1
ATOM 748 N N . TRP A 1 93 ? -2.849 2.588 15.050 1.00 80.88 93 TRP A N 1
ATOM 749 C CA . TRP A 1 93 ? -2.093 1.354 15.320 1.00 80.88 93 TRP A CA 1
ATOM 750 C C . TRP A 1 93 ? -0.575 1.517 15.167 1.00 80.88 93 TRP A C 1
ATOM 752 O O . TRP A 1 93 ? 0.116 0.544 14.879 1.00 80.88 93 TRP A O 1
ATOM 762 N N . GLN A 1 94 ? -0.060 2.741 15.301 1.00 65.06 94 GLN A N 1
ATOM 763 C CA . GLN A 1 94 ? 1.381 2.977 15.255 1.00 65.06 94 GLN A CA 1
ATOM 764 C C . GLN A 1 94 ? 2.031 2.351 16.498 1.00 65.06 94 GLN A C 1
ATOM 766 O O . GLN A 1 94 ? 1.655 2.700 17.617 1.00 65.06 94 GLN A O 1
ATOM 771 N N . GLU A 1 95 ? 2.951 1.406 16.283 1.00 53.81 95 GLU A N 1
ATOM 772 C CA . GLU A 1 95 ? 3.919 0.950 17.295 1.00 53.81 95 GLU A CA 1
ATOM 773 C C . GLU A 1 95 ? 5.006 2.008 17.520 1.00 53.81 95 GLU A C 1
ATOM 775 O O . GLU A 1 95 ? 5.450 2.625 16.521 1.00 53.81 95 GLU A O 1
#

Radius of gyration: 17.1 Å; chains: 1; bounding box: 35×43×42 Å